Protein AF-A0A943HVD4-F1 (afdb_monomer)

Radius of gyration: 13.31 Å; Cα contacts (8 Å, |Δi|>4): 245; chains: 1; bounding box: 35×28×29 Å

Structure (mmCIF, N/CA/C/O backbone):
data_AF-A0A943HVD4-F1
#
_entry.id   AF-A0A943HVD4-F1
#
loop_
_atom_site.group_PDB
_atom_site.id
_atom_site.type_symbol
_atom_site.label_atom_id
_atom_site.label_alt_id
_atom_site.label_comp_id
_atom_site.label_asym_id
_atom_site.label_entity_id
_atom_site.label_seq_id
_atom_site.pdbx_PDB_ins_code
_atom_site.Cartn_x
_atom_site.Cartn_y
_atom_site.Cartn_z
_atom_site.occupancy
_atom_site.B_iso_or_equiv
_atom_site.auth_seq_id
_atom_site.auth_comp_id
_atom_site.auth_asym_id
_atom_site.auth_atom_id
_atom_site.pdbx_PDB_model_num
ATOM 1 N N . MET A 1 1 ? -21.427 -16.602 -7.978 1.00 45.72 1 MET A N 1
ATOM 2 C CA . MET A 1 1 ? -20.074 -16.075 -8.263 1.00 45.72 1 MET A CA 1
ATOM 3 C C . MET A 1 1 ? -19.225 -16.313 -7.021 1.00 45.72 1 MET A C 1
ATOM 5 O O . MET A 1 1 ? -19.653 -15.918 -5.946 1.00 45.72 1 MET A O 1
ATOM 9 N N . ASN A 1 2 ? -18.116 -17.050 -7.121 1.00 46.38 2 ASN A N 1
ATOM 10 C CA . ASN A 1 2 ? -17.270 -17.356 -5.964 1.00 46.38 2 ASN A CA 1
ATOM 11 C C . ASN A 1 2 ? -16.277 -16.203 -5.749 1.00 46.38 2 ASN A C 1
ATOM 13 O O . ASN A 1 2 ? -15.346 -16.042 -6.531 1.00 46.38 2 ASN A O 1
ATOM 17 N N . LEU A 1 3 ? -16.495 -15.388 -4.715 1.00 56.47 3 LEU A N 1
ATOM 18 C CA . LEU A 1 3 ? -15.623 -14.255 -4.381 1.00 56.47 3 LEU A CA 1
ATOM 19 C C . LEU A 1 3 ? -14.306 -14.687 -3.711 1.00 56.47 3 LEU A C 1
ATOM 21 O O . LEU A 1 3 ? -13.423 -13.854 -3.537 1.00 56.47 3 LEU A O 1
ATOM 25 N N . ALA A 1 4 ? -14.138 -15.970 -3.360 1.00 58.53 4 ALA A N 1
ATOM 26 C CA . ALA A 1 4 ? -12.994 -16.449 -2.578 1.00 58.53 4 ALA A CA 1
ATOM 27 C C . ALA A 1 4 ? -11.621 -16.268 -3.262 1.00 58.53 4 ALA A C 1
ATOM 29 O O . ALA A 1 4 ? -10.598 -16.301 -2.574 1.00 58.53 4 ALA A O 1
ATOM 30 N N . ASP A 1 5 ? -11.586 -16.049 -4.581 1.00 68.31 5 ASP A N 1
ATOM 31 C CA . ASP A 1 5 ? -10.363 -15.746 -5.340 1.00 68.31 5 ASP A CA 1
ATOM 32 C C . ASP A 1 5 ? -10.491 -14.505 -6.249 1.00 68.31 5 ASP A C 1
ATOM 34 O O . ASP A 1 5 ? -9.639 -14.276 -7.108 1.00 68.31 5 ASP A O 1
ATOM 38 N N . ALA A 1 6 ? -11.519 -13.671 -6.055 1.00 82.81 6 ALA A N 1
ATOM 39 C CA . ALA A 1 6 ? -11.653 -12.421 -6.801 1.00 82.81 6 ALA A CA 1
ATOM 40 C C . ALA A 1 6 ? -10.589 -11.396 -6.360 1.00 82.81 6 ALA A C 1
ATOM 42 O O . ALA A 1 6 ? -10.345 -11.213 -5.165 1.00 82.81 6 ALA A O 1
ATOM 43 N N . ASN A 1 7 ? -9.972 -10.694 -7.318 1.00 87.81 7 ASN A N 1
ATOM 44 C CA . ASN A 1 7 ? -9.139 -9.531 -7.012 1.00 87.81 7 ASN A CA 1
ATOM 45 C C . ASN A 1 7 ? -10.040 -8.331 -6.694 1.00 87.81 7 ASN A C 1
ATOM 47 O O . ASN A 1 7 ? -10.452 -7.608 -7.597 1.00 87.81 7 ASN A O 1
ATOM 51 N N . LEU A 1 8 ? -10.330 -8.126 -5.408 1.00 90.50 8 LEU A N 1
ATOM 52 C CA . LEU A 1 8 ? -11.164 -7.017 -4.930 1.00 90.50 8 LEU A CA 1
ATOM 53 C C . LEU A 1 8 ? -10.569 -5.639 -5.247 1.00 90.50 8 LEU A C 1
ATOM 55 O O . LEU A 1 8 ? -11.308 -4.667 -5.313 1.00 90.50 8 LEU A O 1
ATOM 59 N N . ALA A 1 9 ? -9.252 -5.554 -5.450 1.00 91.12 9 ALA A N 1
ATOM 60 C CA . ALA A 1 9 ? -8.564 -4.302 -5.729 1.00 91.12 9 ALA A CA 1
ATOM 61 C C . ALA A 1 9 ? -8.573 -3.922 -7.218 1.00 91.12 9 ALA A C 1
ATOM 63 O O . ALA A 1 9 ? -8.172 -2.813 -7.544 1.00 91.12 9 ALA A O 1
ATOM 64 N N . LEU A 1 10 ? -9.012 -4.799 -8.131 1.00 93.06 10 LEU A N 1
ATOM 65 C CA . LEU A 1 10 ? -8.936 -4.537 -9.572 1.00 93.06 10 LEU A CA 1
ATOM 66 C C . LEU A 1 10 ? -9.726 -3.274 -9.957 1.00 93.06 10 LEU A C 1
ATOM 68 O O . LEU A 1 10 ? -10.926 -3.180 -9.699 1.00 93.06 10 LEU A O 1
ATOM 72 N N . GLY A 1 11 ? -9.048 -2.304 -10.575 1.00 93.25 11 GLY A N 1
ATOM 73 C CA . GLY A 1 11 ? -9.627 -1.021 -10.985 1.00 93.25 11 GLY A CA 1
ATOM 74 C C . GLY A 1 11 ? -10.071 -0.124 -9.823 1.00 93.25 11 GLY A C 1
ATOM 75 O O . GLY A 1 11 ? -10.789 0.858 -10.032 1.00 93.25 11 GLY A O 1
ATOM 76 N N . CYS A 1 12 ? -9.693 -0.460 -8.589 1.00 92.50 12 CYS A N 1
ATOM 77 C CA . CYS A 1 12 ? -9.945 0.388 -7.434 1.00 92.50 12 CYS A CA 1
ATOM 78 C C . CYS A 1 12 ? -9.028 1.608 -7.447 1.00 92.50 12 CYS A C 1
ATOM 80 O O . CYS A 1 12 ? -7.907 1.564 -7.959 1.00 92.50 12 CYS A O 1
ATOM 82 N N . ARG A 1 13 ? -9.510 2.709 -6.864 1.00 93.31 13 ARG A N 1
ATOM 83 C CA . ARG A 1 13 ? -8.706 3.924 -6.740 1.00 93.31 13 ARG A CA 1
ATOM 84 C C . ARG A 1 13 ? -7.549 3.643 -5.789 1.00 93.31 13 ARG A C 1
ATOM 86 O O . ARG A 1 13 ? -7.779 3.171 -4.677 1.00 93.31 13 ARG A O 1
ATOM 93 N N . ALA A 1 14 ? -6.346 4.001 -6.215 1.00 92.50 14 ALA A N 1
ATOM 94 C CA . ALA A 1 14 ? -5.166 4.032 -5.371 1.00 92.50 14 ALA A CA 1
ATOM 95 C C . ALA A 1 14 ? -4.678 5.474 -5.189 1.00 92.50 14 ALA A C 1
ATOM 97 O O . ALA A 1 14 ? -4.914 6.329 -6.046 1.00 92.50 14 ALA A O 1
ATOM 98 N N . TRP A 1 15 ? -4.032 5.756 -4.064 1.00 92.31 15 TRP A N 1
ATOM 99 C CA . TRP A 1 15 ? -3.321 7.010 -3.818 1.00 92.31 15 TRP A CA 1
ATOM 100 C C . TRP A 1 15 ? -2.150 6.753 -2.879 1.00 92.31 15 TRP A C 1
ATOM 102 O O . TRP A 1 15 ? -2.154 5.776 -2.135 1.00 92.31 15 TRP A O 1
ATOM 112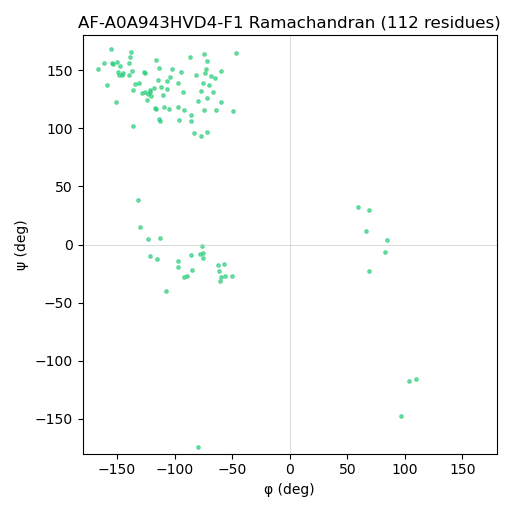 N N . ALA A 1 16 ? -1.147 7.617 -2.919 1.00 92.56 16 ALA A N 1
ATOM 113 C CA . ALA A 1 16 ? 0.089 7.423 -2.181 1.00 92.56 16 ALA A CA 1
ATOM 114 C C . ALA A 1 16 ? 0.578 8.729 -1.553 1.00 92.56 16 ALA A C 1
ATOM 116 O O . ALA A 1 16 ? 0.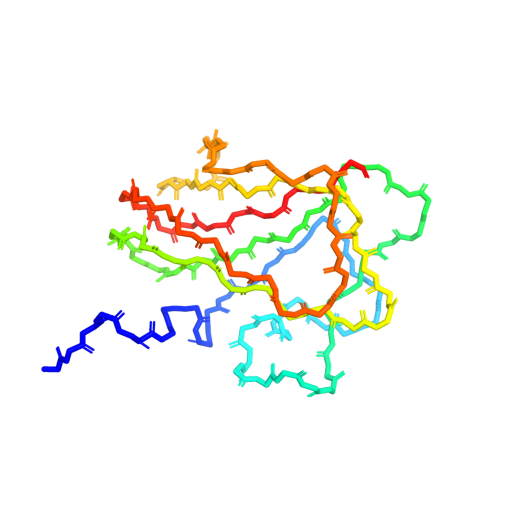177 9.817 -1.972 1.00 92.56 16 ALA A O 1
ATOM 117 N N . SER A 1 17 ? 1.462 8.611 -0.566 1.00 91.94 17 SER A N 1
ATOM 118 C CA . SER A 1 17 ? 2.174 9.732 0.065 1.00 91.94 17 SER A CA 1
ATOM 119 C C . SER A 1 17 ? 3.042 10.522 -0.913 1.00 91.94 17 SER A C 1
ATOM 121 O O . SER A 1 17 ? 3.255 11.722 -0.736 1.00 91.94 17 SE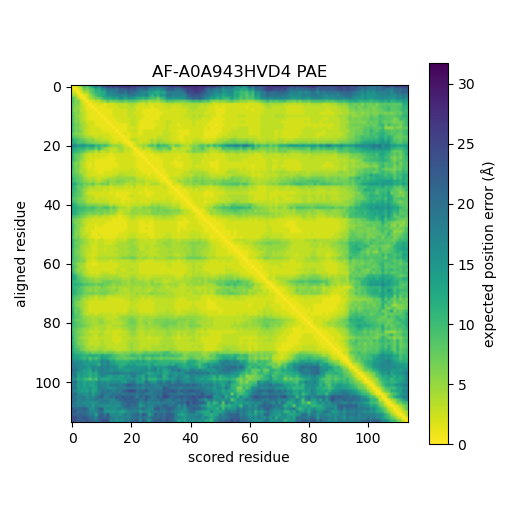R A O 1
ATOM 123 N N . SER A 1 18 ? 3.565 9.842 -1.929 1.00 91.38 18 SER A N 1
ATOM 124 C CA . SER A 1 18 ? 4.327 10.413 -3.031 1.00 91.38 18 SER A CA 1
ATOM 125 C C . SER A 1 18 ? 4.230 9.502 -4.252 1.00 91.38 18 SER A C 1
ATOM 127 O O . SER A 1 18 ? 3.718 8.382 -4.176 1.00 91.38 18 SER A O 1
ATOM 129 N N . SER A 1 19 ? 4.666 9.976 -5.413 1.00 91.00 19 SER A N 1
ATOM 130 C CA . SER A 1 19 ? 4.761 9.146 -6.613 1.00 91.00 19 SER A CA 1
ATOM 131 C C . SER A 1 19 ? 5.872 9.668 -7.498 1.00 91.00 19 SER A C 1
ATOM 133 O O . SER A 1 19 ? 5.842 10.823 -7.922 1.00 91.00 19 SER A O 1
ATOM 135 N N . ARG A 1 20 ? 6.828 8.795 -7.797 1.00 87.69 20 ARG A N 1
ATOM 136 C CA . ARG A 1 20 ? 7.901 9.051 -8.743 1.00 87.69 20 ARG A CA 1
ATOM 137 C C . ARG A 1 20 ? 7.718 8.133 -9.946 1.00 87.69 20 ARG A C 1
ATOM 139 O O . ARG A 1 20 ? 7.979 6.941 -9.864 1.00 87.69 20 ARG A O 1
ATOM 146 N N . GLY A 1 21 ? 7.285 8.686 -11.074 1.00 78.19 21 GLY A N 1
ATOM 147 C CA . GLY A 1 21 ? 7.029 7.908 -12.290 1.00 78.19 21 GLY A CA 1
ATOM 148 C C . GLY A 1 21 ? 5.540 7.675 -12.531 1.00 78.19 21 GLY A C 1
ATOM 149 O O . GLY A 1 21 ? 4.820 8.638 -12.791 1.00 78.19 21 GLY A O 1
ATOM 150 N N . ASP A 1 22 ? 5.103 6.413 -12.520 1.00 82.25 22 ASP A N 1
ATOM 151 C CA . ASP A 1 22 ? 3.719 6.053 -12.842 1.00 82.25 22 ASP A CA 1
ATOM 152 C C . ASP A 1 22 ? 2.725 6.460 -11.744 1.00 82.25 22 ASP A C 1
ATOM 154 O O . ASP A 1 22 ? 3.054 6.626 -10.568 1.00 82.25 22 ASP A O 1
ATOM 158 N N . ASP A 1 23 ? 1.466 6.584 -12.159 1.00 87.69 23 ASP A N 1
ATOM 159 C CA . ASP A 1 23 ? 0.339 6.861 -11.277 1.00 87.69 23 ASP A CA 1
ATOM 160 C C . ASP A 1 23 ? 0.088 5.695 -10.291 1.00 87.69 23 ASP A C 1
ATOM 162 O O . ASP A 1 23 ? 0.196 4.528 -10.691 1.00 87.69 23 ASP A O 1
ATOM 166 N N . PRO A 1 24 ? -0.313 5.967 -9.030 1.00 91.19 24 PRO A N 1
ATOM 167 C CA . PRO A 1 24 ? -0.655 4.939 -8.044 1.00 91.19 24 PRO A CA 1
ATOM 168 C C . PRO A 1 24 ? -1.635 3.869 -8.534 1.00 91.19 24 PRO A C 1
ATOM 170 O O . PRO A 1 24 ? -1.584 2.741 -8.049 1.00 91.19 24 PRO A O 1
ATOM 173 N N . SER A 1 25 ? -2.510 4.177 -9.500 1.00 93.19 25 SER A N 1
ATOM 174 C CA . SER A 1 25 ? -3.425 3.201 -10.115 1.00 93.19 25 SER A CA 1
ATOM 175 C C . SER A 1 25 ? -2.728 1.988 -10.742 1.00 93.19 25 SER A C 1
ATOM 177 O O . SER A 1 25 ? -3.368 0.954 -10.923 1.00 93.19 25 SER A O 1
ATOM 179 N N . ALA A 1 26 ? -1.417 2.053 -10.995 1.00 91.94 26 ALA A N 1
ATOM 180 C CA . ALA A 1 26 ? -0.623 0.903 -11.419 1.00 91.94 26 ALA A CA 1
ATOM 181 C C . ALA A 1 26 ? -0.699 -0.283 -10.435 1.00 91.94 26 ALA A C 1
ATOM 183 O O . ALA A 1 26 ? -0.575 -1.427 -10.847 1.00 91.94 26 ALA A O 1
ATOM 184 N N . VAL A 1 27 ? -0.952 -0.062 -9.136 1.00 91.44 27 VAL A N 1
ATOM 185 C CA . VAL A 1 27 ? -1.051 -1.179 -8.168 1.00 91.44 27 VAL A CA 1
ATOM 186 C C . VAL A 1 27 ? -2.390 -1.923 -8.220 1.00 91.44 27 VAL A C 1
ATOM 188 O O . VAL A 1 27 ? -2.556 -2.956 -7.567 1.00 91.44 27 VAL A O 1
ATOM 191 N N . THR A 1 28 ? -3.360 -1.404 -8.977 1.00 93.50 28 THR A N 1
ATOM 192 C CA . THR A 1 28 ? -4.717 -1.952 -9.102 1.00 93.50 28 THR A CA 1
ATOM 193 C C . THR A 1 28 ? -5.11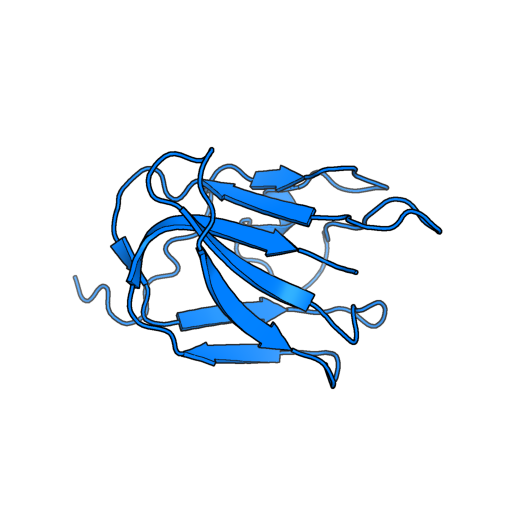5 -2.272 -10.541 1.00 93.50 28 THR A C 1
ATOM 195 O O . THR A 1 28 ? -6.250 -2.693 -10.774 1.00 93.50 28 THR A O 1
ATOM 198 N N . ASP A 1 29 ? -4.210 -2.137 -11.511 1.00 92.50 29 ASP A N 1
ATOM 199 C CA . ASP A 1 29 ? -4.495 -2.320 -12.942 1.00 92.50 29 ASP A CA 1
ATOM 200 C C . ASP A 1 29 ? -4.645 -3.795 -13.374 1.00 92.50 29 ASP A C 1
ATOM 202 O O . ASP A 1 29 ? -5.144 -4.089 -14.461 1.00 92.50 29 ASP A O 1
ATOM 206 N N . GLY A 1 30 ? -4.277 -4.734 -12.497 1.00 90.88 30 GLY A N 1
ATOM 207 C CA . GLY A 1 30 ? -4.359 -6.175 -12.742 1.00 90.88 30 GLY A CA 1
ATOM 208 C C . GLY A 1 30 ? -3.159 -6.756 -13.491 1.00 90.88 30 GLY A C 1
ATOM 209 O O . GLY A 1 30 ? -3.156 -7.956 -13.777 1.00 90.88 30 GLY A O 1
ATOM 210 N N . LEU A 1 31 ? -2.144 -5.943 -13.780 1.00 88.69 31 LEU A N 1
ATOM 211 C CA . LEU A 1 31 ? -0.893 -6.355 -14.393 1.00 88.69 31 LEU A CA 1
ATOM 212 C C . LEU A 1 31 ? 0.154 -6.639 -13.309 1.00 88.69 31 LEU A C 1
ATOM 214 O O . LEU A 1 31 ? 0.152 -6.065 -12.226 1.00 88.69 31 LEU A O 1
ATOM 218 N N . THR A 1 32 ? 1.053 -7.583 -13.586 1.00 83.06 32 THR A N 1
ATOM 219 C CA . THR A 1 32 ? 2.167 -7.931 -12.679 1.00 83.06 32 THR A CA 1
ATOM 220 C C . THR A 1 32 ? 3.529 -7.552 -13.252 1.00 83.06 32 THR A C 1
ATOM 222 O O . THR A 1 32 ? 4.548 -7.960 -12.707 1.00 83.06 32 THR A O 1
ATOM 225 N N . ALA A 1 33 ? 3.535 -6.877 -14.398 1.00 83.12 33 ALA A N 1
ATOM 226 C CA . ALA A 1 33 ? 4.711 -6.386 -15.095 1.00 83.12 33 ALA A CA 1
ATOM 227 C C . ALA A 1 33 ? 4.318 -5.109 -15.842 1.00 83.12 33 ALA A C 1
ATOM 229 O O . ALA A 1 33 ? 3.185 -4.996 -16.320 1.00 83.12 33 ALA A O 1
ATOM 230 N N . GLY A 1 34 ? 5.260 -4.180 -15.983 1.00 86.94 34 GLY A N 1
ATOM 231 C CA . GLY A 1 34 ? 5.032 -2.902 -16.650 1.00 86.94 34 GLY A CA 1
ATOM 232 C C . GLY A 1 34 ? 5.032 -1.752 -15.655 1.00 86.94 34 GLY A C 1
ATOM 233 O O . GLY A 1 34 ? 6.072 -1.460 -15.068 1.00 86.94 34 GLY A O 1
ATOM 234 N N . LYS A 1 35 ? 3.889 -1.073 -15.511 1.00 89.31 35 LYS A N 1
ATOM 235 C CA . LYS A 1 35 ? 3.779 0.093 -14.630 1.00 89.31 35 LYS A CA 1
ATOM 236 C C . LYS A 1 35 ? 3.901 -0.312 -13.168 1.00 89.31 35 LYS A C 1
ATOM 238 O O . LYS A 1 35 ? 3.427 -1.374 -12.770 1.00 89.31 35 LYS A O 1
ATOM 243 N N . ARG A 1 36 ? 4.514 0.556 -12.364 1.00 89.69 36 ARG A N 1
ATOM 244 C CA . ARG A 1 36 ? 4.673 0.334 -10.922 1.00 89.69 36 ARG A CA 1
ATOM 245 C C . ARG A 1 36 ? 4.567 1.638 -10.159 1.00 89.69 36 ARG A C 1
ATOM 247 O O . ARG A 1 36 ? 5.041 2.668 -10.622 1.00 89.69 36 ARG A O 1
ATOM 254 N N . TRP A 1 37 ? 4.035 1.570 -8.946 1.00 90.69 37 TRP A N 1
ATOM 255 C CA . TRP A 1 37 ? 4.219 2.673 -8.019 1.00 90.69 37 TRP A CA 1
ATOM 256 C C . TRP A 1 37 ? 5.643 2.654 -7.450 1.00 90.69 37 TRP A C 1
ATOM 258 O O . TRP A 1 37 ? 6.194 1.601 -7.121 1.00 90.69 37 TRP A O 1
ATOM 268 N N . GLU A 1 38 ? 6.225 3.840 -7.340 1.00 89.06 38 GLU A N 1
ATOM 269 C CA . GLU A 1 38 ? 7.503 4.090 -6.693 1.00 89.06 38 GLU A CA 1
ATOM 270 C C . GLU A 1 38 ? 7.367 5.344 -5.828 1.00 89.06 38 GLU A C 1
ATOM 272 O O . GLU A 1 38 ? 6.826 6.364 -6.267 1.00 89.06 38 GLU A O 1
ATOM 277 N N . SER A 1 39 ? 7.843 5.252 -4.589 1.00 88.81 39 SER A N 1
ATOM 278 C CA . SER A 1 39 ? 7.909 6.391 -3.683 1.00 88.81 39 SER A CA 1
ATOM 279 C C . SER A 1 39 ? 9.040 7.342 -4.074 1.00 88.81 39 SER A C 1
ATOM 281 O O . SER A 1 39 ? 9.982 6.984 -4.785 1.00 88.81 39 SER A O 1
ATOM 283 N N . GLU A 1 40 ? 9.002 8.557 -3.542 1.00 89.62 40 GLU A N 1
ATOM 284 C CA . GLU A 1 40 ? 10.179 9.413 -3.544 1.00 89.62 40 GLU A CA 1
ATOM 285 C C . GLU A 1 40 ? 11.343 8.763 -2.790 1.00 89.62 40 GLU A C 1
ATOM 287 O O . GLU A 1 40 ? 11.174 7.977 -1.853 1.00 89.62 40 GLU A O 1
ATOM 292 N N . TRP A 1 41 ? 12.557 9.075 -3.234 1.00 86.25 41 TRP A N 1
ATOM 293 C CA . TRP A 1 41 ? 13.766 8.504 -2.650 1.00 86.25 41 TRP A CA 1
ATOM 294 C C . TRP A 1 41 ? 14.163 9.248 -1.378 1.00 86.25 41 TRP A C 1
ATOM 296 O O . TRP A 1 41 ? 14.087 10.475 -1.326 1.00 86.25 41 TRP A O 1
ATOM 306 N N . LYS A 1 42 ? 14.721 8.511 -0.407 1.00 82.94 42 LYS A N 1
ATOM 307 C CA . LYS A 1 42 ? 15.279 9.060 0.846 1.00 82.94 42 LYS A CA 1
ATOM 308 C C . LYS A 1 42 ? 14.253 9.836 1.685 1.00 82.94 42 LYS A C 1
ATOM 310 O O . LYS A 1 42 ? 14.609 10.815 2.340 1.00 82.94 42 LYS A O 1
ATOM 315 N N . LYS A 1 43 ? 12.992 9.414 1.632 1.00 81.19 43 LYS A N 1
ATOM 316 C CA . LYS A 1 43 ? 11.919 9.911 2.483 1.00 81.19 43 LYS A CA 1
ATOM 317 C C . LYS A 1 43 ? 11.314 8.725 3.220 1.00 81.19 43 LYS A C 1
ATOM 319 O O . LYS A 1 43 ? 10.995 7.720 2.590 1.00 81.19 43 LYS A O 1
ATOM 324 N N . ASP A 1 44 ? 11.202 8.869 4.530 1.00 81.38 44 ASP A N 1
ATOM 325 C CA . ASP A 1 44 ? 10.655 7.841 5.410 1.00 81.38 44 ASP A CA 1
ATOM 326 C C . ASP A 1 44 ? 9.129 7.980 5.491 1.00 81.38 44 ASP A C 1
ATOM 328 O O . ASP A 1 44 ? 8.565 9.046 5.203 1.00 81.38 44 ASP A O 1
ATOM 332 N N . GLY A 1 45 ? 8.454 6.914 5.922 1.00 84.25 45 GLY A N 1
ATOM 333 C CA . GLY A 1 45 ? 7.001 6.937 6.131 1.00 84.25 45 GLY A CA 1
ATOM 334 C C . GLY A 1 45 ? 6.199 7.038 4.831 1.00 84.25 45 GLY A C 1
ATOM 335 O O . GLY A 1 45 ? 5.118 7.634 4.796 1.00 84.25 45 GLY A O 1
ATOM 336 N N . GLU A 1 46 ? 6.742 6.497 3.744 1.00 89.62 46 GLU A N 1
ATOM 337 C CA . GLU A 1 46 ? 6.049 6.413 2.465 1.00 89.62 46 GLU A CA 1
ATOM 338 C C . GLU A 1 46 ? 4.961 5.337 2.520 1.00 89.62 46 GLU A C 1
ATOM 340 O O . GLU A 1 46 ? 5.082 4.332 3.217 1.00 89.62 46 GLU A O 1
ATOM 345 N N . TRP A 1 47 ? 3.869 5.535 1.794 1.00 90.81 47 TRP A N 1
ATOM 346 C CA . TRP A 1 47 ? 2.752 4.608 1.781 1.00 90.81 47 TRP A CA 1
ATOM 347 C C . TRP A 1 47 ? 1.948 4.695 0.491 1.00 90.81 47 TRP A C 1
ATOM 349 O O . TRP A 1 47 ? 1.903 5.725 -0.183 1.00 90.81 47 TRP A O 1
ATOM 359 N N . ILE A 1 48 ? 1.256 3.602 0.182 1.00 91.50 48 ILE A N 1
ATOM 360 C CA . ILE A 1 48 ? 0.233 3.545 -0.862 1.00 91.50 48 ILE A CA 1
ATOM 361 C C . ILE A 1 48 ? -1.025 2.891 -0.301 1.00 91.50 48 ILE A C 1
ATOM 363 O O . ILE A 1 48 ? -0.959 1.926 0.456 1.00 91.50 48 ILE A O 1
ATOM 367 N N . ALA A 1 49 ? -2.183 3.431 -0.652 1.00 91.75 49 ALA A N 1
ATOM 368 C CA . ALA A 1 49 ? -3.483 3.000 -0.173 1.00 91.75 49 ALA A CA 1
ATOM 369 C C . ALA A 1 49 ? -4.422 2.706 -1.341 1.00 91.75 49 ALA A C 1
ATOM 371 O O . ALA A 1 49 ? -4.343 3.341 -2.394 1.00 91.75 49 ALA A O 1
ATOM 372 N N . VAL A 1 50 ? -5.328 1.749 -1.138 1.00 92.81 50 VAL A N 1
ATOM 373 C CA . VAL A 1 50 ? -6.350 1.345 -2.111 1.00 92.81 50 VAL A CA 1
ATOM 374 C C . VAL A 1 50 ? -7.735 1.417 -1.474 1.00 92.81 50 VAL A C 1
ATOM 376 O O . VAL A 1 50 ? -7.955 0.872 -0.390 1.00 92.81 50 VAL A O 1
ATOM 379 N N . ASP A 1 51 ? -8.680 2.053 -2.174 1.00 91.31 51 ASP A N 1
ATOM 380 C CA . ASP A 1 51 ? -10.092 2.118 -1.790 1.00 91.31 51 ASP A CA 1
ATOM 381 C C . ASP A 1 51 ? -10.900 1.034 -2.504 1.00 91.31 51 ASP A C 1
ATOM 383 O O . ASP A 1 51 ? -11.176 1.142 -3.701 1.00 91.31 51 ASP A O 1
ATOM 387 N N . LEU A 1 52 ? -11.307 0.004 -1.756 1.00 89.88 52 LEU A N 1
ATOM 388 C CA . LEU A 1 52 ? -12.092 -1.121 -2.266 1.00 89.88 52 LEU A CA 1
ATOM 389 C C . LEU A 1 52 ? -13.572 -0.764 -2.475 1.00 89.88 52 LEU A C 1
ATOM 391 O O . LEU A 1 52 ? -14.342 -1.605 -2.936 1.00 89.88 52 LEU A O 1
ATOM 395 N N . LYS A 1 53 ? -13.984 0.473 -2.161 1.00 84.94 53 LYS A N 1
ATOM 396 C CA . LYS A 1 53 ? -15.339 1.043 -2.304 1.00 84.94 53 LYS A CA 1
ATOM 397 C C . LYS A 1 53 ? -16.395 0.466 -1.360 1.00 84.94 53 LYS A C 1
ATOM 399 O O . LYS A 1 53 ? -17.391 1.132 -1.087 1.00 84.94 53 LYS A O 1
ATOM 404 N N . HIS A 1 54 ? -16.188 -0.744 -0.852 1.00 83.88 54 HIS A N 1
ATOM 405 C CA . HIS A 1 54 ? -17.074 -1.427 0.084 1.00 83.88 54 HIS A CA 1
ATOM 406 C C . HIS A 1 54 ? -16.266 -2.151 1.151 1.00 83.88 54 HIS A C 1
ATOM 408 O O . HIS A 1 54 ? -15.120 -2.525 0.920 1.00 83.88 54 HIS A O 1
ATOM 414 N N . GLU A 1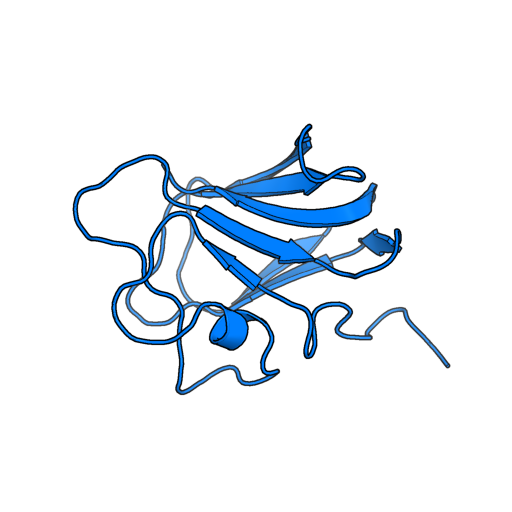 55 ? -16.879 -2.390 2.307 1.00 83.56 55 GLU A N 1
ATOM 415 C CA . GLU A 1 55 ? -16.285 -3.241 3.330 1.00 83.56 55 GLU A CA 1
ATOM 416 C C . GLU A 1 55 ? -16.310 -4.711 2.904 1.00 83.56 55 GLU A C 1
ATOM 418 O O . GLU A 1 55 ? -17.363 -5.275 2.599 1.00 83.56 55 GLU A O 1
ATOM 423 N N . PHE A 1 56 ? -15.144 -5.351 2.935 1.00 82.56 56 PHE A N 1
ATOM 424 C CA . PHE A 1 56 ? -14.982 -6.768 2.637 1.00 82.56 56 PHE A CA 1
ATOM 425 C C . PHE A 1 56 ? -14.280 -7.484 3.776 1.00 82.56 56 PHE A C 1
ATOM 427 O O . PHE A 1 56 ? -13.375 -6.933 4.396 1.00 82.56 56 PHE A O 1
ATOM 434 N N . GLU A 1 57 ? -14.630 -8.753 3.995 1.00 80.25 57 GLU A N 1
ATOM 435 C CA . GLU A 1 57 ? -13.761 -9.652 4.753 1.00 80.25 57 GLU A CA 1
ATOM 436 C C . GLU A 1 57 ? -12.537 -10.003 3.894 1.00 80.25 57 GLU A C 1
ATOM 438 O O . GLU A 1 57 ? -12.574 -10.875 3.022 1.00 80.25 57 GLU A O 1
ATOM 443 N N . LEU A 1 58 ? -11.439 -9.287 4.120 1.00 78.44 58 LEU A N 1
ATOM 444 C CA . LEU A 1 58 ? -10.184 -9.487 3.414 1.00 78.44 58 LEU A CA 1
ATOM 445 C C . LEU A 1 58 ? -9.515 -10.746 3.936 1.00 78.44 58 LEU A C 1
ATOM 447 O O . LEU A 1 58 ? -9.123 -10.798 5.096 1.00 78.44 58 LEU A O 1
ATOM 451 N N . THR A 1 59 ? -9.364 -11.745 3.065 1.00 79.94 59 THR A N 1
ATOM 452 C CA . THR A 1 59 ? -8.709 -13.020 3.407 1.00 79.94 59 THR A CA 1
ATOM 453 C C . THR A 1 59 ? -7.238 -13.073 2.992 1.00 79.94 59 THR A C 1
ATOM 455 O O . THR A 1 59 ? -6.474 -13.945 3.427 1.00 79.94 59 THR A O 1
ATOM 458 N N . ARG A 1 60 ? -6.835 -12.196 2.065 1.00 80.31 60 ARG A N 1
ATOM 459 C CA . ARG A 1 60 ? -5.533 -12.253 1.406 1.00 80.31 60 ARG A CA 1
ATOM 460 C C . ARG A 1 60 ? -5.145 -10.907 0.819 1.00 80.31 60 ARG A C 1
ATOM 462 O O . ARG A 1 60 ? -5.937 -10.293 0.118 1.00 80.31 60 ARG A O 1
ATOM 469 N N . VAL A 1 61 ? -3.882 -10.558 1.008 1.00 84.88 61 VAL A N 1
ATOM 470 C CA . VAL A 1 61 ? -3.204 -9.477 0.300 1.00 84.88 61 VAL A CA 1
ATOM 471 C C . VAL A 1 61 ? -2.044 -10.075 -0.495 1.00 84.88 61 VAL A C 1
ATOM 473 O O . VAL A 1 61 ? -1.332 -10.963 -0.005 1.00 84.88 61 VAL A O 1
ATOM 476 N N . ARG A 1 62 ? -1.903 -9.656 -1.756 1.00 85.19 62 ARG A N 1
ATOM 477 C CA . ARG A 1 62 ? -0.817 -10.073 -2.647 1.00 85.19 62 ARG A CA 1
ATOM 478 C C . ARG A 1 62 ? -0.093 -8.840 -3.158 1.00 85.19 62 ARG A C 1
ATOM 480 O O . ARG A 1 62 ? -0.729 -7.981 -3.753 1.00 85.19 62 ARG A O 1
ATOM 487 N N . LEU A 1 63 ? 1.215 -8.810 -2.944 1.00 83.38 63 LEU A N 1
ATOM 488 C CA . LEU A 1 63 ? 2.101 -7.773 -3.456 1.00 83.38 63 LEU A CA 1
ATOM 489 C C . LEU A 1 63 ? 3.014 -8.374 -4.517 1.00 83.38 63 LEU A C 1
ATOM 491 O O . LEU A 1 63 ? 3.541 -9.479 -4.340 1.00 83.38 63 LEU A O 1
ATOM 495 N N . PHE A 1 64 ? 3.170 -7.642 -5.613 1.00 84.75 64 PHE A N 1
ATOM 496 C CA . PHE A 1 64 ? 4.063 -7.985 -6.708 1.00 84.75 64 PHE A CA 1
ATOM 497 C C . PHE A 1 64 ? 5.163 -6.940 -6.749 1.00 84.75 64 PHE A C 1
ATOM 499 O O . PHE A 1 64 ? 4.925 -5.787 -7.094 1.00 84.75 64 PHE A O 1
ATOM 506 N N . TRP A 1 65 ? 6.349 -7.360 -6.335 1.00 83.62 65 TRP A N 1
ATOM 507 C CA . TRP A 1 65 ? 7.528 -6.517 -6.312 1.00 83.62 65 TRP A CA 1
ATOM 508 C C . TRP A 1 65 ? 8.384 -6.727 -7.557 1.00 83.62 65 TRP A C 1
ATOM 510 O O . TRP A 1 65 ? 8.615 -7.868 -7.965 1.00 83.62 65 TRP A O 1
ATOM 520 N N . GLU A 1 66 ? 8.891 -5.623 -8.094 1.00 79.94 66 GLU A N 1
ATOM 521 C CA . GLU A 1 66 ? 9.983 -5.596 -9.069 1.00 79.94 66 GLU A CA 1
ATOM 522 C C . GLU A 1 66 ? 11.344 -5.758 -8.353 1.00 79.94 66 GLU A C 1
ATOM 524 O O . GLU A 1 66 ? 11.410 -5.989 -7.143 1.00 79.94 66 GLU A O 1
ATOM 529 N N . ASN A 1 67 ? 12.457 -5.629 -9.085 1.00 79.81 67 ASN A N 1
ATOM 530 C CA . ASN A 1 67 ? 13.806 -5.707 -8.499 1.00 79.81 67 ASN A CA 1
ATOM 531 C C . ASN A 1 67 ? 14.073 -4.645 -7.416 1.00 79.81 67 ASN A C 1
ATOM 533 O O . ASN A 1 67 ? 14.887 -4.881 -6.526 1.00 79.81 67 ASN A O 1
ATOM 537 N N . ALA A 1 68 ? 13.400 -3.494 -7.489 1.00 78.94 68 ALA A N 1
ATOM 538 C CA . ALA A 1 68 ? 13.366 -2.509 -6.415 1.00 78.94 68 ALA A CA 1
ATOM 539 C C . ALA A 1 68 ? 12.155 -2.800 -5.519 1.00 78.94 68 ALA A C 1
ATOM 541 O O . ALA A 1 68 ? 11.013 -2.728 -5.977 1.00 78.94 68 ALA A O 1
ATOM 542 N N . TYR A 1 69 ? 12.406 -3.153 -4.259 1.00 79.25 69 TYR A N 1
ATOM 543 C CA . TYR A 1 69 ? 11.372 -3.572 -3.319 1.00 79.25 69 TYR A CA 1
ATOM 544 C C . TYR A 1 69 ? 11.706 -3.165 -1.892 1.00 79.25 69 TYR A C 1
ATOM 546 O O . TYR A 1 69 ? 12.874 -3.055 -1.516 1.00 79.25 69 TYR A O 1
ATOM 554 N N . ALA A 1 70 ? 10.664 -2.992 -1.087 1.00 78.19 70 ALA A N 1
ATOM 555 C CA . ALA A 1 70 ? 10.825 -2.794 0.339 1.00 78.19 70 ALA A CA 1
ATOM 556 C C . ALA A 1 70 ? 11.129 -4.119 1.044 1.00 78.19 70 ALA A C 1
ATOM 558 O O . ALA A 1 70 ? 10.437 -5.125 0.856 1.00 78.19 70 ALA A O 1
ATOM 559 N N . THR A 1 71 ? 12.151 -4.107 1.892 1.00 81.75 71 THR A N 1
ATOM 560 C CA . THR A 1 71 ? 12.510 -5.235 2.758 1.00 81.75 71 THR A CA 1
ATOM 561 C C . THR A 1 71 ? 11.715 -5.236 4.062 1.00 81.75 71 THR A C 1
ATOM 563 O O . THR A 1 71 ? 11.548 -6.292 4.664 1.00 81.75 71 THR A O 1
ATOM 566 N N . ALA A 1 72 ? 11.169 -4.093 4.479 1.00 84.31 72 ALA A N 1
ATOM 567 C CA . ALA A 1 72 ? 10.258 -3.991 5.611 1.00 84.31 72 ALA A CA 1
ATOM 568 C C . ALA A 1 72 ? 9.051 -3.122 5.249 1.00 84.31 72 ALA A C 1
ATOM 570 O O . ALA A 1 72 ? 9.198 -2.113 4.562 1.00 84.31 72 ALA A O 1
ATOM 571 N N . PHE A 1 73 ? 7.862 -3.551 5.662 1.00 85.06 73 PHE A N 1
ATOM 572 C CA . PHE A 1 73 ? 6.610 -2.829 5.452 1.00 85.06 73 PHE A CA 1
ATOM 573 C C . PHE A 1 73 ? 5.498 -3.408 6.318 1.00 85.06 73 PHE A C 1
ATOM 575 O O . PHE A 1 73 ? 5.455 -4.620 6.567 1.00 85.06 73 PHE A O 1
ATOM 582 N N . ASP A 1 74 ? 4.541 -2.567 6.683 1.00 87.75 74 ASP A N 1
ATOM 583 C CA . ASP A 1 74 ? 3.304 -3.009 7.302 1.00 87.75 74 ASP A CA 1
ATOM 584 C C . A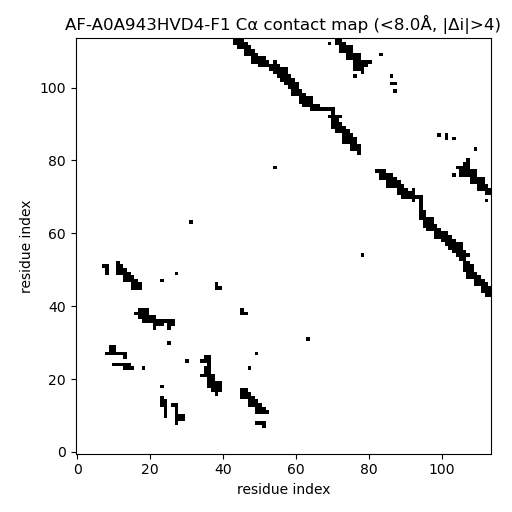SP A 1 74 ? 2.159 -3.000 6.289 1.00 87.75 74 ASP A C 1
ATOM 586 O O . ASP A 1 74 ? 2.131 -2.271 5.294 1.00 87.75 74 ASP A O 1
ATOM 590 N N . ILE A 1 75 ? 1.212 -3.899 6.526 1.00 86.50 75 ILE A N 1
ATOM 591 C CA . ILE A 1 75 ? -0.075 -3.915 5.849 1.00 86.50 75 ILE A CA 1
ATOM 592 C C . ILE A 1 75 ? -1.081 -3.497 6.897 1.00 86.50 75 ILE A C 1
ATOM 594 O O . ILE A 1 75 ? -1.273 -4.204 7.888 1.00 86.50 75 ILE A O 1
ATOM 598 N N . GLU A 1 76 ? -1.753 -2.391 6.649 1.00 87.00 76 GLU A N 1
ATOM 599 C CA . GLU A 1 76 ? -2.795 -1.849 7.498 1.00 87.00 76 GLU A CA 1
ATOM 600 C C . GLU A 1 76 ? -4.129 -1.843 6.757 1.00 87.00 76 GLU A C 1
ATOM 602 O O . GLU A 1 76 ? -4.213 -1.927 5.531 1.00 87.00 76 GLU A O 1
ATOM 607 N N . VAL A 1 77 ? -5.214 -1.796 7.513 1.00 87.19 77 VAL A N 1
ATOM 608 C CA . VAL A 1 77 ? -6.574 -1.809 6.978 1.00 87.19 77 VAL A CA 1
ATOM 609 C C . VAL A 1 77 ? -7.428 -0.790 7.711 1.00 87.19 77 VAL A C 1
ATOM 611 O O . VAL A 1 77 ? -7.196 -0.510 8.887 1.00 87.19 77 VAL A O 1
ATOM 614 N N . SER A 1 78 ? -8.408 -0.227 7.012 1.00 86.00 78 SER A N 1
ATOM 615 C CA . SER A 1 78 ? -9.318 0.765 7.578 1.00 86.00 78 SER A CA 1
ATOM 616 C C . SER A 1 78 ? -10.721 0.638 6.995 1.00 86.00 78 SER A C 1
ATOM 618 O O . SER A 1 78 ? -10.894 0.322 5.815 1.00 86.00 78 SER A O 1
ATOM 620 N N . ALA A 1 79 ? -11.727 0.918 7.822 1.00 84.12 79 ALA A N 1
ATOM 621 C CA . ALA A 1 79 ? -13.117 1.054 7.395 1.00 84.12 79 ALA A CA 1
ATOM 622 C C . ALA A 1 79 ? -13.472 2.498 6.992 1.00 84.12 79 ALA A C 1
ATOM 624 O O . ALA A 1 79 ? -14.359 2.705 6.164 1.00 84.12 79 ALA A O 1
ATOM 625 N N . ASN A 1 80 ? -12.776 3.500 7.544 1.00 80.56 80 ASN A N 1
ATOM 626 C CA . ASN A 1 80 ? -13.099 4.920 7.362 1.00 80.56 80 ASN A CA 1
ATOM 627 C C . ASN A 1 80 ? -12.024 5.718 6.606 1.00 80.56 80 ASN A C 1
ATOM 629 O O . ASN A 1 80 ? -12.322 6.796 6.110 1.00 80.56 80 ASN A O 1
ATOM 633 N N . GLY A 1 81 ? -10.824 5.167 6.411 1.00 78.56 81 GLY A N 1
ATOM 634 C CA . GLY A 1 81 ? -9.690 5.839 5.762 1.00 78.56 81 GLY A CA 1
ATOM 635 C C . GLY A 1 81 ? -8.871 6.753 6.677 1.00 78.56 81 GLY A C 1
ATOM 636 O O . GLY A 1 81 ? -7.815 7.210 6.251 1.00 78.56 81 GLY A O 1
ATOM 637 N N . ASP A 1 82 ? -9.314 6.960 7.919 1.00 80.38 82 ASP A N 1
ATOM 638 C CA . ASP A 1 82 ? -8.657 7.837 8.896 1.00 80.38 82 ASP A CA 1
ATOM 639 C C . ASP A 1 82 ? -7.969 7.032 10.005 1.00 80.38 82 ASP A C 1
ATOM 641 O O . ASP A 1 82 ? -6.857 7.345 10.420 1.00 80.38 82 ASP A O 1
ATOM 645 N N . ASN A 1 83 ? -8.619 5.960 10.466 1.00 83.56 83 ASN A N 1
ATOM 646 C CA . ASN A 1 83 ? -8.112 5.079 11.511 1.00 83.56 83 ASN A CA 1
ATOM 647 C C . ASN A 1 83 ? -7.632 3.775 10.885 1.00 83.56 83 ASN A C 1
ATOM 649 O O . ASN A 1 83 ? -8.435 3.022 10.326 1.00 83.56 83 ASN A O 1
ATOM 653 N N . TRP A 1 84 ? -6.340 3.501 11.006 1.00 85.62 84 TRP A N 1
ATOM 654 C CA . TRP A 1 84 ? -5.698 2.328 10.426 1.00 85.62 84 TRP A CA 1
ATOM 655 C C . TRP A 1 84 ? -5.353 1.314 11.512 1.00 85.62 84 TRP A C 1
ATOM 657 O O . TRP A 1 84 ? -4.994 1.666 12.633 1.00 85.62 84 TRP A O 1
ATOM 667 N N . THR A 1 85 ? -5.543 0.035 11.202 1.00 86.38 85 THR A N 1
ATOM 668 C CA . THR A 1 85 ? -5.177 -1.083 12.076 1.00 86.38 85 THR A CA 1
ATOM 669 C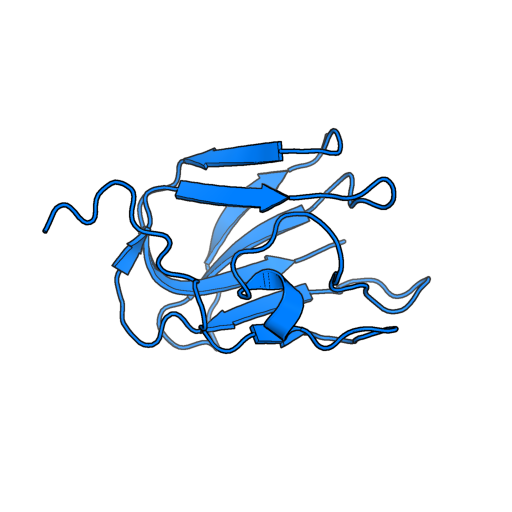 C . THR A 1 85 ? -4.189 -1.976 11.350 1.00 86.38 85 THR A C 1
ATOM 671 O O . THR A 1 85 ? -4.477 -2.445 10.246 1.00 86.38 85 THR A O 1
ATOM 674 N N . GLN A 1 86 ? -3.056 -2.264 11.985 1.00 86.44 86 GLN A N 1
ATOM 675 C CA . GLN A 1 86 ? -2.050 -3.161 11.434 1.00 86.44 86 GLN A CA 1
ATOM 676 C C . GLN A 1 86 ? -2.601 -4.587 11.296 1.00 86.44 86 GLN A C 1
ATOM 678 O O . GLN A 1 86 ? -2.914 -5.267 12.273 1.00 86.44 86 GLN A O 1
ATOM 683 N N . ALA A 1 87 ? -2.688 -5.059 10.056 1.00 84.19 87 ALA A N 1
ATOM 684 C CA . ALA A 1 87 ? -3.111 -6.405 9.700 1.00 84.19 87 ALA A CA 1
ATOM 685 C C . ALA A 1 87 ? -1.934 -7.383 9.575 1.00 84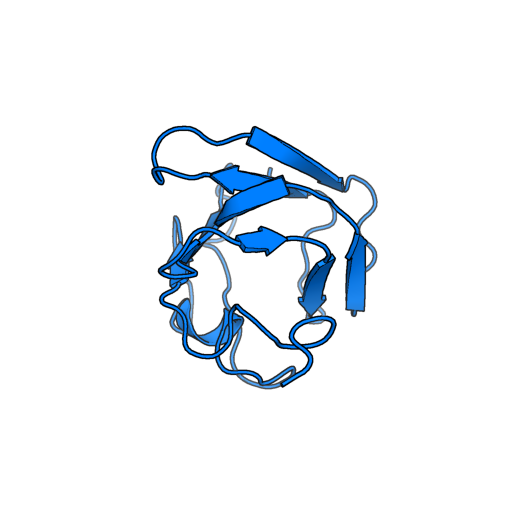.19 87 ALA A C 1
ATOM 687 O O . ALA A 1 87 ? -2.116 -8.593 9.742 1.00 84.19 87 ALA A O 1
ATOM 688 N N . ALA A 1 88 ? -0.744 -6.887 9.229 1.00 82.94 88 ALA A N 1
ATOM 689 C CA . ALA A 1 88 ? 0.492 -7.658 9.166 1.00 82.94 88 ALA A CA 1
ATOM 690 C C . ALA A 1 88 ? 1.720 -6.738 9.189 1.00 82.94 88 ALA A C 1
ATOM 692 O O . ALA A 1 88 ? 1.632 -5.607 8.738 1.00 82.94 88 ALA A O 1
ATOM 693 N N . SER A 1 89 ? 2.864 -7.273 9.624 1.00 84.88 89 SER A N 1
ATOM 694 C CA . SER A 1 89 ? 4.173 -6.611 9.540 1.00 84.88 89 SER A CA 1
ATOM 695 C C . SER A 1 89 ? 5.200 -7.534 8.888 1.00 84.88 89 SER A C 1
ATOM 697 O O . SER A 1 89 ? 5.274 -8.727 9.224 1.00 84.88 89 SER A O 1
ATOM 699 N N . VAL A 1 90 ? 5.926 -7.036 7.889 1.00 83.44 90 VAL A N 1
ATOM 700 C CA . VAL A 1 90 ? 7.040 -7.702 7.198 1.00 83.44 90 VAL A CA 1
ATOM 701 C C . VAL A 1 90 ? 8.325 -6.986 7.587 1.00 83.44 90 VAL A C 1
ATOM 703 O O . VAL A 1 90 ? 8.412 -5.777 7.430 1.00 83.44 90 VAL A O 1
ATOM 706 N N . SER A 1 91 ? 9.333 -7.733 8.030 1.00 84.19 91 SER A N 1
ATOM 707 C CA . SER A 1 91 ? 10.663 -7.197 8.359 1.00 84.19 91 SER A CA 1
ATOM 708 C C . SER A 1 91 ? 11.799 -7.829 7.545 1.00 84.19 91 SER A C 1
ATOM 710 O O . SER A 1 91 ? 12.929 -7.352 7.591 1.00 84.19 91 SER A O 1
ATOM 712 N N . ASP A 1 9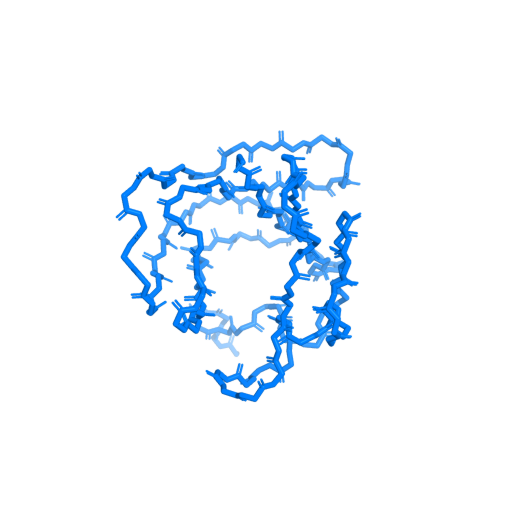2 ? 11.510 -8.896 6.797 1.00 78.81 92 ASP A N 1
ATOM 713 C CA . ASP A 1 92 ? 12.459 -9.678 6.002 1.00 78.81 92 ASP A CA 1
ATOM 714 C C . ASP A 1 92 ? 11.944 -9.931 4.574 1.00 78.81 92 ASP A C 1
ATOM 716 O O . ASP A 1 92 ? 12.113 -11.009 3.998 1.00 78.81 92 ASP A O 1
ATOM 720 N N . GLY A 1 93 ? 11.290 -8.924 3.996 1.00 71.00 93 GLY A N 1
ATOM 721 C CA . GLY A 1 93 ? 10.743 -8.933 2.649 1.00 71.00 93 GLY A CA 1
ATOM 722 C C . GLY A 1 93 ? 11.775 -9.418 1.639 1.00 71.00 93 GLY A C 1
ATOM 723 O O . GLY A 1 93 ? 12.796 -8.779 1.402 1.00 71.00 93 GLY A O 1
ATOM 724 N N . LYS A 1 94 ? 11.494 -10.568 1.033 1.00 64.44 94 LYS A N 1
ATOM 725 C CA . LYS A 1 94 ? 12.232 -11.089 -0.116 1.00 64.44 94 LYS A CA 1
ATOM 726 C C . LYS A 1 94 ? 11.415 -10.681 -1.331 1.00 64.44 94 LYS A C 1
ATOM 728 O O . LYS A 1 94 ? 10.243 -11.055 -1.398 1.00 64.44 94 LYS A O 1
ATOM 733 N N . GLY A 1 95 ? 11.985 -9.870 -2.222 1.00 59.75 95 GLY A N 1
ATOM 734 C CA . GLY A 1 95 ? 11.310 -9.392 -3.433 1.00 59.75 95 GLY A CA 1
ATOM 735 C C . GLY A 1 95 ? 10.586 -10.502 -4.218 1.00 59.75 95 GLY A C 1
ATOM 736 O O . GLY A 1 95 ? 10.790 -11.699 -4.004 1.00 59.75 95 GLY A O 1
ATOM 737 N N . GLY A 1 96 ? 9.708 -10.118 -5.142 1.00 58.19 96 GLY A N 1
ATOM 738 C CA . GLY A 1 96 ? 8.810 -11.031 -5.856 1.00 58.19 96 GLY A CA 1
ATOM 739 C C . GLY A 1 96 ? 7.403 -11.125 -5.247 1.00 58.19 96 GLY A C 1
ATOM 740 O O . GLY A 1 96 ? 6.843 -10.141 -4.770 1.00 58.19 96 GLY A O 1
ATOM 741 N N . ARG A 1 97 ? 6.770 -12.306 -5.337 1.00 56.84 97 ARG A N 1
ATOM 742 C CA . ARG A 1 97 ? 5.346 -12.510 -4.997 1.00 56.84 97 ARG A CA 1
ATOM 743 C C . ARG A 1 97 ? 5.145 -12.717 -3.493 1.00 56.84 97 ARG A C 1
ATOM 745 O O . ARG A 1 97 ? 5.223 -13.847 -3.009 1.00 56.84 97 ARG A O 1
ATOM 752 N N . GLY A 1 98 ? 4.810 -11.655 -2.767 1.00 55.41 98 GLY A N 1
ATOM 753 C CA . GLY A 1 98 ? 4.399 -11.736 -1.365 1.00 55.41 98 GLY A CA 1
ATOM 754 C C . GLY A 1 98 ? 2.938 -12.174 -1.246 1.00 55.41 98 GLY A C 1
ATOM 755 O O . GLY A 1 98 ? 2.048 -11.534 -1.803 1.00 55.41 98 GLY A O 1
ATOM 756 N N . ARG A 1 99 ? 2.654 -13.261 -0.518 1.00 54.44 99 ARG A N 1
ATOM 757 C CA . ARG A 1 99 ? 1.281 -13.690 -0.191 1.00 54.44 99 ARG A CA 1
ATOM 758 C C . ARG A 1 99 ? 1.096 -13.645 1.315 1.00 54.44 99 ARG A C 1
ATOM 760 O O . ARG A 1 99 ? 1.698 -14.453 2.014 1.00 54.44 99 ARG A O 1
ATOM 767 N N . ARG A 1 100 ? 0.186 -12.801 1.804 1.00 62.97 100 ARG A N 1
ATOM 768 C CA . ARG A 1 100 ? -0.195 -12.808 3.221 1.00 62.97 100 ARG A CA 1
ATOM 769 C C . ARG A 1 100 ? -1.682 -13.070 3.374 1.00 62.97 100 ARG A C 1
ATOM 771 O O . ARG A 1 100 ? -2.499 -12.519 2.641 1.00 62.97 100 ARG A O 1
ATOM 778 N N . ARG A 1 101 ? -2.027 -13.987 4.276 1.00 53.12 101 ARG A N 1
ATOM 779 C CA . ARG A 1 101 ? -3.409 -14.226 4.694 1.00 53.12 101 ARG A CA 1
ATOM 780 C C . ARG A 1 101 ? -3.674 -13.370 5.917 1.00 53.12 101 ARG A C 1
ATOM 782 O O . ARG A 1 101 ? -2.881 -13.390 6.849 1.00 53.12 101 ARG A O 1
ATOM 789 N N . THR A 1 102 ? -4.780 -12.655 5.890 1.00 52.62 102 THR A N 1
ATOM 790 C CA . THR A 1 102 ? -5.308 -11.939 7.047 1.00 52.62 102 THR A CA 1
ATOM 791 C C . THR A 1 102 ? -6.821 -12.145 7.075 1.00 52.62 102 THR A C 1
ATOM 793 O O . THR A 1 102 ? -7.336 -12.672 6.096 1.00 52.62 102 THR A O 1
ATOM 796 N N . ARG A 1 103 ? -7.534 -11.852 8.164 1.00 51.97 103 ARG A N 1
ATOM 797 C CA . ARG A 1 103 ? -9.011 -11.889 8.187 1.00 51.97 103 ARG A CA 1
ATOM 798 C C . ARG A 1 103 ? -9.528 -10.658 8.904 1.00 51.97 103 ARG A C 1
ATOM 800 O O . ARG A 1 103 ? -9.515 -10.637 10.128 1.00 51.97 103 ARG A O 1
ATOM 807 N N . PHE A 1 104 ? -10.001 -9.668 8.156 1.00 54.75 104 PHE A N 1
ATOM 808 C CA . PHE A 1 104 ? -10.606 -8.462 8.727 1.00 54.75 104 PHE A CA 1
ATOM 809 C C . PHE A 1 104 ? -11.700 -7.916 7.806 1.00 54.75 104 PHE A C 1
ATOM 811 O O . PHE A 1 104 ? -11.552 -8.013 6.593 1.00 54.75 104 PHE A O 1
ATOM 818 N N . ARG A 1 105 ? -12.770 -7.326 8.358 1.00 48.00 105 ARG A N 1
ATOM 819 C CA . ARG A 1 105 ? -13.779 -6.576 7.586 1.00 48.00 105 ARG A CA 1
ATOM 820 C C . ARG A 1 105 ? -13.318 -5.133 7.404 1.00 48.00 105 ARG A C 1
ATOM 822 O O . ARG A 1 105 ? -13.268 -4.430 8.402 1.00 48.00 105 ARG A O 1
ATOM 829 N N . ASN A 1 106 ? -12.969 -4.705 6.190 1.00 51.16 106 ASN A N 1
ATOM 830 C CA . ASN A 1 106 ? -12.501 -3.337 5.927 1.00 51.16 106 ASN A CA 1
ATOM 831 C C . ASN A 1 106 ? -12.771 -2.892 4.488 1.00 51.16 106 ASN A C 1
ATOM 833 O O . ASN A 1 106 ? -12.873 -3.728 3.589 1.00 51.16 106 ASN A O 1
ATOM 837 N N . SER A 1 107 ? -12.865 -1.579 4.272 1.00 47.53 107 SER A N 1
ATOM 838 C CA . SER A 1 107 ? -13.090 -0.967 2.956 1.00 47.53 107 SER A CA 1
ATOM 839 C C . SER A 1 107 ? -11.809 -0.492 2.276 1.00 47.53 107 SER A C 1
ATOM 841 O O . SER A 1 107 ? -11.807 -0.225 1.075 1.00 47.53 107 SER A O 1
ATOM 843 N N . ARG A 1 108 ? -10.703 -0.402 3.022 1.00 53.38 108 ARG A N 1
ATOM 844 C CA . ARG A 1 108 ? -9.419 0.102 2.532 1.00 53.38 108 ARG A CA 1
ATOM 845 C C . ARG A 1 108 ? -8.256 -0.723 3.064 1.00 53.38 108 ARG A C 1
ATOM 847 O O . ARG A 1 108 ? -8.294 -1.203 4.199 1.00 53.38 108 ARG A O 1
ATOM 854 N N . ALA A 1 109 ? -7.222 -0.862 2.240 1.00 51.81 109 ALA A N 1
ATOM 855 C CA . ALA A 1 109 ? -5.931 -1.426 2.622 1.00 51.81 109 ALA A CA 1
ATOM 856 C C . ALA A 1 109 ? -4.839 -0.379 2.369 1.00 51.81 109 ALA A C 1
ATOM 858 O O . ALA A 1 109 ? -4.806 0.230 1.299 1.00 51.81 109 ALA A O 1
ATOM 859 N N . LEU A 1 110 ? -3.984 -0.171 3.363 1.00 54.97 110 LEU A N 1
ATOM 860 C CA . LEU A 1 110 ? -2.833 0.723 3.354 1.00 54.97 110 LEU A CA 1
ATOM 861 C C . LEU A 1 110 ? -1.575 -0.124 3.469 1.00 54.97 110 LEU A C 1
ATOM 863 O O . LEU A 1 110 ? -1.534 -1.127 4.179 1.00 54.97 110 LEU A O 1
ATOM 867 N N . TYR A 1 111 ? -0.556 0.291 2.744 1.00 55.91 111 TYR A N 1
ATOM 868 C CA . TYR A 1 111 ? 0.780 -0.263 2.819 1.00 55.91 111 TYR A CA 1
ATOM 869 C C . TYR A 1 111 ? 1.679 0.845 3.318 1.00 55.91 111 TYR A C 1
ATOM 871 O O . TYR A 1 111 ? 1.803 1.852 2.625 1.00 55.91 111 TYR A O 1
ATOM 879 N N . THR A 1 112 ? 2.271 0.672 4.490 1.00 50.16 112 THR A N 1
ATOM 880 C CA . THR A 1 112 ? 3.207 1.634 5.071 1.00 50.16 112 THR A CA 1
ATOM 881 C C . THR A 1 112 ? 4.622 1.078 4.979 1.00 50.16 112 THR A C 1
ATOM 883 O O . THR A 1 112 ? 4.876 -0.094 5.262 1.00 50.16 112 THR A O 1
ATOM 886 N N . TYR A 1 113 ? 5.549 1.916 4.535 1.00 53.19 113 TYR A N 1
ATOM 887 C CA . TYR A 1 113 ? 6.981 1.653 4.537 1.00 53.19 113 TYR A CA 1
ATOM 888 C C . TYR A 1 113 ? 7.617 2.455 5.671 1.00 53.19 113 TYR A C 1
ATOM 890 O O . TYR A 1 113 ? 7.185 3.574 5.962 1.00 53.19 113 TYR A O 1
ATOM 898 N N . ALA A 1 114 ? 8.630 1.867 6.305 1.00 39.78 114 ALA A N 1
ATOM 899 C CA . ALA A 1 114 ? 9.590 2.611 7.111 1.00 39.78 114 ALA A CA 1
ATOM 900 C C . ALA A 1 114 ? 10.591 3.288 6.172 1.00 39.78 114 ALA A C 1
ATOM 902 O O . ALA A 1 114 ? 11.138 2.565 5.303 1.00 39.78 114 ALA A O 1
#

Secondary structure (DSSP, 8-state):
--GGG--TTTT-EEEES--SSS-GGGGTSS-SSS----PPTT-SS-EEEEEEEEEEEEEEEEEE--SS--SSEEEEEESSSSS-EEEEEESS--SSEEEEEEEEEEEEEEEEE-

Sequence (114 aa):
MNLADANLALGCRAWASSSRGDDPSAVTDGLTAGKRWESEWKKDGEWIAVDLKHEFELTRVRLFWENAYATAFDIEVSANGDNWTQAASVSDGKGGRGRRRTRFRNSRALYTYA

Foldseek 3Di:
DDCPPDPLLAQFDKDKPAFDPDDLCVQRPPDLDDDDGDHDPPDAWIKMKTFSVAWDFAFKDKDAFDPDDAQWKFKWFAAPVPDTDTQDIGNGDDHGIDMDTGTDTGRMIMIIGD

Solvent-accessible surface area (backbone atoms only — not comparable to full-atom values): 6650 Å² total; per-residue (Å²): 134,80,66,92,79,57,71,70,49,57,77,26,57,38,48,49,77,50,65,48,83,42,60,46,44,34,78,16,66,81,62,90,71,83,69,46,62,33,62,59,81,99,56,74,68,40,35,46,32,39,44,49,86,46,73,36,75,41,57,64,52,76,46,80,40,54,97,75,58,70,39,41,36,37,36,25,33,14,72,79,81,80,61,73,43,82,67,45,79,42,78,76,46,67,72,36,81,42,80,46,76,43,83,47,77,27,18,30,44,36,36,41,31,105

pLDDT: mean 78.84, std 14.4, range [39.78, 93.5]

Mean predicted aligned error: 7.09 Å

Nearest PDB structures (foldseek):
  4a6o-assembly2_B  TM=8.561E-01  e=2.010E-06  Clostridium perfringens
  7wdt-assembly1_A  TM=8.822E-01  e=2.810E-06  Bifidobacterium bifidum JCM 1254
  4a3z-assembly1_A  TM=8.524E-01  e=5.811E-06  Clostridium perfringens
  4a42-assembly2_B  TM=8.037E-01  e=3.474E-05  Clostridium perfringens
  2yc4-assembly1_A  TM=8.698E-01  e=1.242E-03  Chlamydomonas reinhardtii